Protein AF-A0A0G2EQX1-F1 (afdb_monomer_lite)

Foldseek 3Di:
DDDPVPPPPPDPDDDPVVVVVDDDDPVVVVVVVCCVVVVVVVVVVVVVVVVVVVVVLVVVLVVLVVVQVVCVVVVHDDPPCVSQVPPDPVSVVVVVVD

InterPro domains:
  IPR035213 Protein of unknown function DUF5321 [PF17254] (1-98)

Structure (mmCIF, N/CA/C/O backbone):
data_AF-A0A0G2EQX1-F1
#
_entry.id   AF-A0A0G2EQX1-F1
#
loop_
_atom_site.group_PDB
_atom_site.id
_atom_site.type_symbol
_atom_site.label_atom_id
_atom_site.label_alt_id
_atom_site.label_comp_id
_atom_site.label_asym_id
_atom_site.label_entity_id
_atom_site.label_seq_id
_atom_site.pdbx_PDB_ins_code
_atom_site.Cartn_x
_atom_site.Cartn_y
_atom_site.Cartn_z
_atom_site.occupancy
_atom_site.B_iso_or_equiv
_atom_site.auth_seq_id
_atom_site.auth_comp_id
_atom_site.auth_asym_id
_atom_site.auth_atom_id
_atom_site.pdbx_PDB_model_num
ATOM 1 N N . MET A 1 1 ? 36.769 -33.000 -40.509 1.00 75.31 1 MET A N 1
ATOM 2 C CA . MET A 1 1 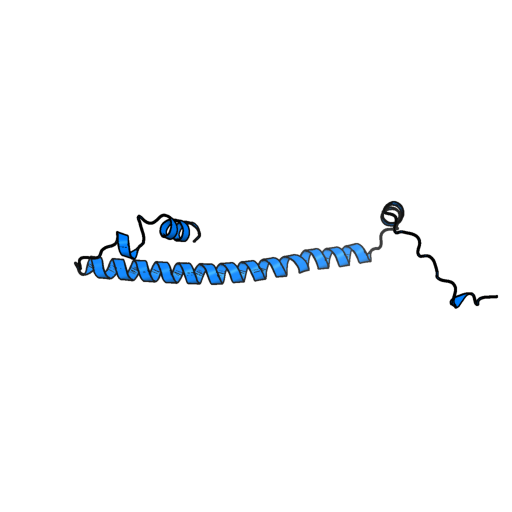? 36.534 -31.541 -40.380 1.00 75.31 1 MET A CA 1
ATOM 3 C C . MET A 1 1 ? 35.107 -31.316 -39.890 1.00 75.31 1 MET A C 1
ATOM 5 O O . MET A 1 1 ? 34.200 -31.870 -40.490 1.00 75.31 1 MET A O 1
ATOM 9 N N . LEU A 1 2 ? 34.894 -30.562 -38.806 1.00 78.69 2 LEU A N 1
ATOM 10 C CA . LEU A 1 2 ? 33.551 -30.300 -38.261 1.00 78.69 2 LEU A CA 1
ATOM 11 C C . LEU A 1 2 ? 32.834 -29.169 -39.036 1.00 78.69 2 LEU A C 1
ATOM 13 O O . LEU A 1 2 ? 33.438 -28.096 -39.211 1.00 78.69 2 LEU A O 1
ATOM 17 N N . PRO A 1 3 ? 31.570 -29.369 -39.471 1.00 81.44 3 PRO A N 1
ATOM 18 C CA . PRO A 1 3 ? 30.781 -28.360 -40.175 1.00 81.44 3 PRO A CA 1
ATOM 19 C C . PRO A 1 3 ? 30.636 -27.061 -39.376 1.00 81.44 3 PRO A C 1
ATOM 21 O O . PRO A 1 3 ? 30.464 -27.069 -38.157 1.00 81.44 3 PRO A O 1
ATOM 24 N N . LYS A 1 4 ? 30.682 -25.919 -40.072 1.00 74.00 4 LYS A N 1
ATOM 25 C CA . LYS A 1 4 ? 30.686 -24.573 -39.467 1.00 74.00 4 LYS A CA 1
ATOM 26 C C . LYS A 1 4 ? 29.479 -24.306 -38.552 1.00 74.00 4 LYS A C 1
ATOM 28 O O . LYS A 1 4 ? 29.618 -23.551 -37.598 1.00 74.00 4 LYS A O 1
ATOM 33 N N . HIS A 1 5 ? 28.335 -24.938 -38.818 1.00 77.44 5 HIS A N 1
ATOM 34 C CA . HIS A 1 5 ? 27.096 -24.780 -38.049 1.00 77.44 5 HIS A CA 1
ATOM 35 C C . HIS A 1 5 ? 27.067 -25.570 -36.731 1.00 77.44 5 HIS A C 1
ATOM 37 O O . HIS A 1 5 ? 26.296 -25.220 -35.846 1.00 77.44 5 HIS A O 1
ATOM 43 N N . PHE A 1 6 ? 27.931 -26.578 -36.566 1.00 78.56 6 PHE A N 1
ATOM 44 C CA . PHE A 1 6 ? 28.058 -27.341 -35.317 1.00 78.56 6 PHE A CA 1
ATOM 45 C C . PHE A 1 6 ? 29.175 -26.828 -34.404 1.00 78.56 6 PHE A C 1
ATOM 47 O O . PHE A 1 6 ? 29.417 -27.382 -33.333 1.00 78.56 6 PHE A O 1
ATOM 54 N N . ARG A 1 7 ? 29.879 -25.760 -34.795 1.00 82.00 7 ARG A N 1
ATOM 55 C CA . ARG A 1 7 ? 30.855 -25.124 -33.910 1.00 82.00 7 ARG A CA 1
ATOM 56 C C . ARG A 1 7 ? 30.092 -24.341 -32.852 1.00 82.00 7 ARG A C 1
ATOM 58 O O . ARG A 1 7 ? 29.374 -23.401 -33.186 1.00 82.00 7 ARG A O 1
ATOM 65 N N . SER A 1 8 ? 30.271 -24.717 -31.588 1.00 70.12 8 SER A N 1
ATOM 66 C CA . SER A 1 8 ? 29.779 -23.936 -30.456 1.00 70.12 8 SER A CA 1
ATOM 67 C C . SER A 1 8 ? 30.275 -22.498 -30.599 1.00 70.12 8 SER A C 1
ATOM 69 O O . SER A 1 8 ? 31.472 -22.212 -30.525 1.00 70.12 8 SER A O 1
ATOM 71 N N . ARG A 1 9 ? 29.349 -21.583 -30.890 1.00 71.44 9 ARG A N 1
ATOM 72 C CA . ARG A 1 9 ? 29.631 -20.155 -30.942 1.00 71.44 9 ARG A CA 1
ATOM 73 C C . ARG A 1 9 ? 29.806 -19.712 -29.500 1.00 71.44 9 ARG A C 1
ATOM 75 O O . ARG A 1 9 ? 28.818 -19.477 -28.812 1.00 71.44 9 ARG A O 1
ATOM 82 N N . HIS A 1 10 ? 31.055 -19.624 -29.050 1.00 73.06 10 HIS A N 1
ATOM 83 C CA . HIS A 1 10 ? 31.385 -19.054 -27.751 1.00 73.06 10 HIS A CA 1
ATOM 84 C C . HIS A 1 10 ? 30.795 -17.637 -27.707 1.00 73.06 10 HIS A C 1
ATOM 86 O O . HIS A 1 10 ? 31.244 -16.737 -28.425 1.00 73.06 10 HIS A O 1
ATOM 92 N N . LYS A 1 11 ? 29.692 -17.463 -26.972 1.00 71.25 11 LYS A N 1
ATOM 93 C CA . LYS A 1 11 ? 29.073 -16.151 -26.799 1.00 71.25 11 LYS A CA 1
ATOM 94 C C . LYS A 1 11 ? 30.042 -15.352 -25.941 1.00 71.25 11 LYS A C 1
ATOM 96 O O . LYS A 1 11 ? 30.368 -15.774 -24.837 1.00 71.25 11 LYS A O 1
ATOM 101 N N . A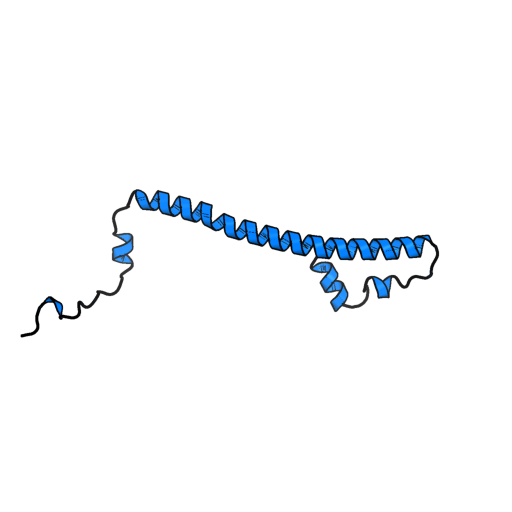RG A 1 12 ? 30.558 -14.247 -26.483 1.00 74.88 12 ARG A N 1
ATOM 102 C CA . ARG A 1 12 ? 31.414 -13.340 -25.714 1.00 74.88 12 ARG A CA 1
ATOM 103 C C . ARG A 1 12 ? 30.660 -12.912 -24.446 1.00 74.88 12 ARG A C 1
ATOM 105 O O . ARG A 1 12 ? 29.441 -12.727 -24.531 1.00 74.88 12 ARG A O 1
ATOM 112 N N . PRO A 1 13 ? 31.343 -12.790 -23.297 1.00 78.25 13 PRO A N 1
ATOM 113 C CA . PRO A 1 13 ? 30.705 -12.327 -22.075 1.00 78.25 13 PRO A CA 1
ATOM 114 C C . PRO A 1 13 ? 30.143 -10.921 -22.296 1.00 78.25 13 PRO A C 1
ATOM 116 O O . PRO A 1 13 ? 30.764 -10.095 -22.963 1.00 78.25 13 PRO A O 1
ATOM 119 N N . PHE A 1 14 ? 28.951 -10.671 -21.758 1.00 79.50 14 PHE A N 1
ATOM 120 C CA . PHE A 1 14 ? 28.328 -9.352 -21.788 1.00 79.50 14 PHE A CA 1
ATOM 121 C C . PHE A 1 14 ? 29.247 -8.333 -21.107 1.00 79.50 14 PHE A C 1
ATOM 123 O O . PHE A 1 14 ? 29.677 -8.550 -19.973 1.00 79.50 14 PHE A O 1
ATOM 130 N N . THR A 1 15 ? 29.540 -7.220 -21.783 1.00 85.62 15 THR A N 1
ATOM 131 C CA . THR A 1 15 ? 30.323 -6.126 -21.203 1.00 85.62 15 THR A CA 1
ATOM 132 C C . THR A 1 15 ? 29.478 -4.862 -21.086 1.00 85.62 15 THR A C 1
ATOM 134 O O . THR A 1 15 ? 28.847 -4.414 -22.041 1.00 85.62 15 THR A O 1
ATOM 137 N N . TRP A 1 16 ? 29.495 -4.237 -19.907 1.00 80.12 16 TRP A N 1
ATOM 138 C CA . TRP A 1 16 ? 28.761 -2.992 -19.660 1.00 80.12 16 TRP A CA 1
ATOM 139 C C . TRP A 1 16 ? 29.216 -1.846 -20.577 1.00 80.12 16 TRP A C 1
ATOM 141 O O . TRP A 1 16 ? 28.394 -1.033 -20.987 1.00 80.12 16 TRP A O 1
ATOM 151 N N . LYS A 1 17 ? 30.496 -1.819 -20.980 1.00 82.31 17 LYS A N 1
ATOM 152 C CA . LYS A 1 17 ? 31.021 -0.836 -21.945 1.00 82.31 17 LYS A CA 1
ATOM 153 C C . LYS A 1 17 ? 30.301 -0.889 -23.298 1.00 82.31 17 LYS A C 1
ATOM 155 O O . LYS A 1 17 ? 30.007 0.160 -23.857 1.00 82.31 17 LYS A O 1
ATOM 160 N N . GLU A 1 18 ? 29.980 -2.079 -23.804 1.00 80.38 18 GLU A N 1
ATOM 161 C CA . GLU A 1 18 ? 29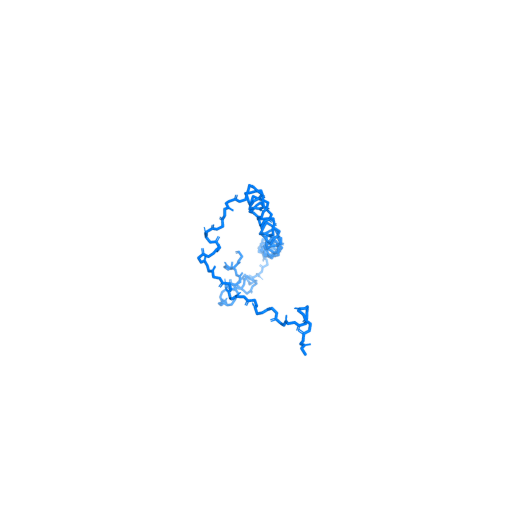.250 -2.241 -25.072 1.00 80.38 18 GLU A CA 1
ATOM 162 C C . GLU A 1 18 ? 27.776 -1.826 -24.952 1.00 80.38 18 GLU A C 1
ATOM 164 O O . GLU A 1 18 ? 27.192 -1.344 -25.921 1.00 80.38 18 GLU A O 1
ATOM 169 N N . TRP A 1 19 ? 27.173 -1.973 -23.767 1.00 78.88 19 TRP A N 1
ATOM 170 C CA . TRP A 1 19 ? 25.795 -1.541 -23.516 1.00 78.88 19 TRP A CA 1
ATOM 171 C C . TRP A 1 19 ? 25.663 -0.013 -23.529 1.00 78.88 19 TRP A C 1
ATOM 173 O O . TRP A 1 19 ? 24.784 0.512 -24.208 1.00 78.88 19 TRP A O 1
ATOM 183 N N . TRP A 1 20 ? 26.580 0.694 -22.858 1.00 77.44 20 TRP A N 1
ATOM 184 C CA . TRP A 1 20 ? 26.624 2.163 -22.851 1.00 77.44 20 TRP A CA 1
ATOM 185 C C . TRP A 1 20 ? 27.055 2.764 -24.197 1.00 77.44 20 TRP A C 1
ATOM 187 O O . TRP A 1 20 ? 26.658 3.877 -24.522 1.00 77.44 20 TRP A O 1
ATOM 197 N N . ALA A 1 21 ? 27.836 2.031 -24.998 1.00 81.00 21 ALA A N 1
ATOM 198 C CA . ALA A 1 21 ? 28.234 2.448 -26.345 1.00 81.00 21 ALA A CA 1
ATOM 199 C C . ALA A 1 21 ? 27.127 2.257 -27.400 1.00 81.00 21 ALA A C 1
ATOM 201 O O . ALA A 1 21 ? 27.311 2.622 -28.565 1.00 81.00 21 ALA A O 1
ATOM 202 N N . LYS A 1 22 ? 25.990 1.651 -27.033 1.00 82.25 22 LYS A N 1
ATOM 203 C CA . LYS A 1 22 ? 24.911 1.365 -27.976 1.00 82.25 22 LYS A CA 1
ATOM 204 C C . LYS A 1 22 ? 24.179 2.660 -28.359 1.00 82.25 22 LYS A C 1
ATOM 206 O O . LYS A 1 22 ? 23.784 3.412 -27.469 1.00 82.25 22 LYS A O 1
ATOM 211 N N . PRO A 1 23 ? 23.949 2.922 -29.660 1.00 80.94 23 PRO A N 1
ATOM 212 C CA . PRO A 1 23 ? 23.219 4.107 -30.086 1.00 80.94 23 PRO A CA 1
ATOM 213 C C . PRO A 1 23 ? 21.785 4.076 -29.558 1.00 80.94 23 PRO A C 1
ATOM 215 O O . PRO A 1 23 ? 21.148 3.019 -29.481 1.00 80.94 23 PRO A O 1
ATOM 218 N N . TRP A 1 24 ? 21.290 5.257 -29.200 1.00 84.56 24 TRP A N 1
ATOM 219 C CA . TRP A 1 24 ? 19.950 5.435 -28.663 1.00 84.56 24 TRP A CA 1
ATOM 220 C C . TRP A 1 24 ? 18.886 4.942 -29.652 1.00 84.56 24 TRP A C 1
ATOM 222 O O . TRP A 1 24 ? 18.876 5.340 -30.816 1.00 84.56 24 TRP A O 1
ATOM 232 N N . ASN A 1 25 ? 17.976 4.083 -29.186 1.00 86.81 25 ASN A N 1
ATOM 233 C CA . ASN A 1 25 ? 16.829 3.630 -29.970 1.00 86.81 25 ASN A CA 1
ATOM 234 C C . ASN A 1 25 ? 15.605 4.482 -29.598 1.00 86.81 25 ASN A C 1
ATOM 236 O O . ASN A 1 25 ? 15.203 4.430 -28.444 1.00 86.81 25 ASN A O 1
ATOM 240 N N . PRO A 1 26 ? 14.944 5.195 -30.524 1.00 87.88 26 PRO A N 1
ATOM 241 C CA . PRO A 1 26 ? 13.759 5.996 -30.199 1.00 87.88 26 PRO A CA 1
ATOM 242 C C . PRO A 1 26 ? 12.615 5.186 -29.561 1.00 87.88 26 PRO A C 1
ATOM 244 O O . PRO A 1 26 ? 11.834 5.734 -28.786 1.00 87.88 26 PRO A O 1
ATOM 247 N N . ALA A 1 27 ? 12.535 3.875 -29.813 1.00 89.31 27 ALA A N 1
ATOM 248 C CA . ALA A 1 27 ? 11.561 2.997 -29.166 1.00 89.31 27 ALA A CA 1
ATOM 249 C C . ALA A 1 27 ? 11.819 2.798 -27.658 1.00 89.31 27 ALA A C 1
ATOM 251 O O . ALA A 1 27 ? 10.883 2.484 -26.924 1.00 89.31 27 ALA A O 1
ATOM 252 N N . SER A 1 28 ? 13.052 2.988 -27.168 1.00 88.12 28 SER A N 1
ATOM 253 C CA . SER A 1 28 ? 13.375 2.793 -25.746 1.00 88.12 28 SER A CA 1
ATOM 254 C C . SER A 1 28 ? 12.634 3.781 -24.845 1.00 88.12 28 SER A C 1
ATOM 256 O O . SER A 1 28 ? 12.199 3.390 -23.766 1.00 88.12 28 SER A O 1
ATOM 258 N N . ALA A 1 29 ? 12.430 5.021 -25.301 1.00 88.00 29 ALA A N 1
ATOM 259 C CA . ALA A 1 29 ? 11.676 6.035 -24.567 1.00 88.00 29 ALA A CA 1
ATOM 260 C C . ALA A 1 29 ? 10.213 5.613 -24.368 1.00 88.00 29 ALA A C 1
ATOM 262 O O . ALA A 1 29 ? 9.687 5.700 -23.262 1.00 88.00 29 ALA A O 1
ATOM 263 N N . TRP A 1 30 ? 9.580 5.084 -25.419 1.00 91.25 30 TRP A N 1
ATOM 264 C CA . TRP A 1 30 ? 8.199 4.600 -25.367 1.00 91.25 30 TRP A CA 1
ATOM 265 C C . TRP A 1 30 ? 8.045 3.369 -24.471 1.00 91.25 30 TRP A C 1
ATOM 267 O O . TRP A 1 30 ? 7.098 3.290 -23.689 1.00 91.25 30 TRP A O 1
ATOM 277 N N . ILE A 1 31 ? 9.004 2.439 -24.530 1.00 90.88 31 ILE A N 1
ATOM 278 C CA . ILE A 1 31 ? 9.036 1.268 -23.642 1.00 90.88 31 ILE A CA 1
ATOM 279 C C . ILE A 1 31 ? 9.197 1.712 -22.183 1.00 90.88 31 ILE A C 1
ATOM 281 O O . ILE A 1 31 ? 8.452 1.254 -21.319 1.00 90.88 31 ILE A O 1
ATOM 285 N N . ALA A 1 32 ? 10.128 2.627 -21.903 1.00 90.00 32 ALA A N 1
ATOM 286 C CA . ALA A 1 32 ? 10.348 3.151 -20.558 1.00 90.00 32 ALA A CA 1
ATOM 287 C C . ALA A 1 32 ? 9.106 3.875 -20.016 1.00 90.00 32 ALA A C 1
ATOM 289 O O . ALA A 1 32 ? 8.721 3.640 -18.872 1.00 90.00 32 ALA A O 1
ATOM 290 N N . LEU A 1 33 ? 8.438 4.686 -20.842 1.00 90.19 33 LEU A N 1
ATOM 291 C CA . LEU A 1 33 ? 7.199 5.371 -20.470 1.00 90.19 33 LEU A CA 1
ATOM 292 C C . LEU A 1 33 ? 6.104 4.368 -20.071 1.00 90.19 33 LEU A C 1
ATOM 294 O O . LEU A 1 33 ? 5.504 4.499 -19.005 1.00 90.19 33 LEU A O 1
ATOM 298 N N . GLY A 1 34 ? 5.886 3.333 -20.889 1.00 90.69 34 GLY A N 1
ATOM 299 C CA . GLY A 1 34 ? 4.911 2.282 -20.597 1.00 90.69 34 GLY A CA 1
ATOM 300 C C . GLY A 1 34 ? 5.235 1.501 -19.321 1.00 90.69 34 GLY A C 1
ATOM 301 O O . GLY A 1 34 ? 4.332 1.202 -18.54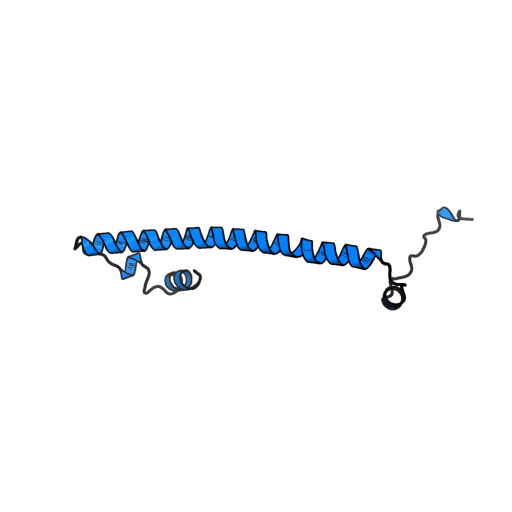4 1.00 90.69 34 GLY A O 1
ATOM 302 N N . LEU A 1 35 ? 6.517 1.225 -19.062 1.00 90.94 35 LEU A N 1
ATOM 303 C CA . LEU A 1 35 ? 6.960 0.547 -17.839 1.00 90.94 35 LEU A CA 1
ATOM 304 C C . LEU A 1 35 ? 6.747 1.401 -16.585 1.00 90.94 35 LEU A C 1
ATOM 306 O O . LEU A 1 35 ? 6.273 0.879 -15.578 1.00 90.94 35 LEU A O 1
ATOM 310 N N . VAL A 1 36 ? 7.063 2.698 -16.637 1.00 88.81 36 VAL A N 1
ATOM 311 C CA . VAL A 1 36 ? 6.869 3.615 -15.500 1.00 88.81 36 VAL A CA 1
ATOM 312 C C . VAL A 1 36 ? 5.385 3.772 -15.180 1.00 88.81 36 VAL A C 1
ATOM 314 O O . VAL A 1 36 ? 4.990 3.690 -14.019 1.00 88.81 36 VAL A O 1
ATOM 317 N N . VAL A 1 37 ? 4.544 3.963 -16.196 1.00 87.62 37 VAL A N 1
ATOM 318 C CA . VAL A 1 37 ? 3.094 4.092 -15.988 1.00 87.62 37 VAL A CA 1
ATOM 319 C C . VAL A 1 37 ? 2.496 2.763 -15.515 1.00 87.62 37 VAL A C 1
ATOM 321 O O . VAL A 1 37 ? 1.713 2.740 -14.567 1.00 87.62 37 VAL A O 1
ATOM 324 N N . GLY A 1 38 ? 2.901 1.648 -16.126 1.00 82.06 38 GLY A N 1
ATOM 325 C CA . GLY A 1 38 ? 2.395 0.317 -15.798 1.00 82.06 38 GLY A CA 1
ATOM 326 C C . GLY A 1 38 ? 2.800 -0.188 -14.410 1.00 82.06 38 GLY A C 1
ATOM 327 O O . GLY A 1 38 ? 2.005 -0.865 -13.761 1.00 82.06 38 GLY A O 1
ATOM 328 N N . SER A 1 39 ? 3.991 0.156 -13.907 1.00 85.56 39 SER A N 1
ATOM 329 C CA . SER A 1 39 ? 4.462 -0.337 -12.601 1.00 85.56 39 SER A CA 1
ATOM 330 C C . SER A 1 39 ? 3.643 0.207 -11.424 1.00 85.56 39 SER A C 1
ATOM 332 O O . SER A 1 39 ? 3.391 -0.514 -10.457 1.00 85.56 39 SER A O 1
ATOM 334 N N . ASN A 1 40 ? 3.151 1.446 -11.528 1.00 83.06 40 ASN A N 1
ATOM 335 C CA . ASN A 1 40 ? 2.345 2.093 -10.490 1.00 83.06 40 ASN A CA 1
ATOM 336 C C . ASN A 1 40 ? 0.963 1.438 -10.298 1.00 83.06 40 ASN A C 1
ATOM 338 O O . ASN A 1 40 ? 0.374 1.532 -9.215 1.00 83.06 40 ASN A O 1
ATOM 342 N N . ALA A 1 41 ? 0.443 0.738 -11.313 1.00 79.38 41 ALA A N 1
ATOM 343 C CA . ALA A 1 41 ? -0.855 0.066 -11.230 1.00 79.38 41 ALA A CA 1
ATOM 344 C C . ALA A 1 41 ? -0.850 -1.075 -10.197 1.00 79.38 41 ALA A C 1
ATOM 346 O O . ALA A 1 41 ? -1.827 -1.254 -9.469 1.00 79.38 41 ALA A O 1
ATOM 347 N N . ILE A 1 42 ? 0.270 -1.798 -10.078 1.00 80.56 42 ILE A N 1
ATOM 348 C CA . ILE A 1 42 ? 0.429 -2.886 -9.102 1.00 80.56 42 ILE A CA 1
ATOM 349 C C . ILE A 1 42 ? 0.436 -2.318 -7.683 1.00 80.56 42 ILE A C 1
ATOM 351 O O . ILE A 1 42 ? -0.291 -2.807 -6.822 1.00 80.56 42 ILE A O 1
ATOM 355 N N . ASN A 1 43 ? 1.196 -1.243 -7.461 1.00 79.31 43 ASN A N 1
ATOM 356 C CA . ASN A 1 43 ? 1.258 -0.585 -6.158 1.00 79.31 43 ASN A CA 1
ATOM 357 C C . ASN A 1 43 ? -0.129 -0.089 -5.715 1.00 79.31 43 ASN A C 1
ATOM 359 O O . ASN A 1 43 ? -0.552 -0.312 -4.587 1.00 79.31 43 ASN A O 1
ATOM 363 N N . THR A 1 44 ? -0.892 0.497 -6.639 1.00 84.12 44 THR A N 1
ATOM 364 C CA . THR A 1 44 ? -2.260 0.962 -6.361 1.00 84.12 44 THR A CA 1
ATOM 365 C C . THR A 1 44 ? -3.207 -0.180 -5.976 1.00 84.12 44 THR A C 1
ATOM 367 O O . THR A 1 44 ? -4.073 0.003 -5.121 1.00 84.12 44 THR A O 1
ATOM 370 N N . LEU A 1 45 ? -3.072 -1.357 -6.593 1.00 85.81 45 LEU A N 1
ATOM 371 C CA . LEU A 1 45 ? -3.896 -2.522 -6.263 1.00 85.81 45 LEU A CA 1
ATOM 372 C C . LEU A 1 45 ? -3.589 -3.057 -4.858 1.00 85.81 45 LEU A C 1
ATOM 374 O O . LEU A 1 45 ? -4.522 -3.345 -4.109 1.00 85.81 45 LEU A O 1
ATOM 378 N N . VAL A 1 46 ? -2.306 -3.157 -4.502 1.00 86.38 46 VAL A N 1
ATOM 379 C CA . VAL A 1 46 ? -1.873 -3.574 -3.158 1.00 86.38 46 VAL A CA 1
ATOM 380 C C . VAL A 1 46 ? -2.382 -2.586 -2.113 1.00 86.38 46 VAL A C 1
ATOM 382 O O . VAL A 1 46 ? -3.087 -2.989 -1.197 1.00 86.38 46 VAL A O 1
ATOM 385 N N . LEU A 1 47 ? -2.180 -1.284 -2.333 1.00 86.94 47 LEU A N 1
ATOM 386 C CA . LEU A 1 47 ? -2.685 -0.242 -1.433 1.00 86.94 47 LEU A CA 1
ATOM 387 C C . LEU A 1 47 ? -4.205 -0.326 -1.234 1.00 86.94 47 LEU A C 1
ATOM 389 O O . LEU A 1 47 ? -4.696 -0.191 -0.119 1.00 86.94 47 LEU A O 1
ATOM 393 N N . ARG A 1 48 ? -4.977 -0.579 -2.299 1.00 85.88 48 ARG A N 1
ATOM 394 C CA . ARG A 1 48 ? -6.434 -0.768 -2.185 1.00 85.88 48 ARG A CA 1
ATOM 395 C C . ARG A 1 48 ? -6.798 -1.996 -1.357 1.00 85.88 48 ARG A C 1
ATOM 397 O O . ARG A 1 48 ? -7.786 -1.948 -0.627 1.00 85.88 48 ARG A O 1
ATOM 404 N N . ARG A 1 49 ? -6.042 -3.087 -1.489 1.00 86.50 49 ARG A N 1
ATOM 405 C CA . ARG A 1 49 ? -6.256 -4.303 -0.702 1.00 86.50 49 ARG A CA 1
ATOM 406 C C . ARG A 1 49 ? -5.961 -4.048 0.772 1.00 86.50 49 ARG A C 1
ATOM 408 O O . ARG A 1 49 ? -6.818 -4.345 1.599 1.00 86.50 49 ARG A O 1
ATOM 415 N N . ASP A 1 50 ? -4.825 -3.427 1.061 1.00 85.00 50 ASP A N 1
ATOM 416 C CA . ASP A 1 50 ? -4.401 -3.104 2.421 1.00 85.00 50 ASP A CA 1
ATOM 417 C C . ASP A 1 50 ? -5.404 -2.162 3.096 1.00 85.00 50 ASP A C 1
ATOM 419 O O . ASP A 1 50 ? -5.833 -2.420 4.217 1.00 85.00 50 ASP A O 1
ATOM 423 N N . LEU A 1 51 ? -5.891 -1.137 2.385 1.00 85.75 51 LEU A N 1
ATOM 424 C CA . LEU A 1 51 ? -6.956 -0.257 2.881 1.00 85.75 51 LEU A CA 1
ATOM 425 C C . LEU A 1 51 ? -8.276 -1.005 3.132 1.00 85.75 51 LEU A C 1
ATOM 427 O O . LEU A 1 51 ? -8.979 -0.713 4.099 1.00 85.75 51 LEU A O 1
ATOM 431 N N . ALA A 1 52 ? -8.637 -1.977 2.292 1.00 88.38 52 ALA A N 1
ATOM 432 C CA . ALA A 1 52 ? -9.843 -2.785 2.486 1.00 88.38 52 ALA A CA 1
ATOM 433 C C . ALA A 1 52 ? -9.724 -3.763 3.671 1.00 88.38 52 ALA A C 1
ATOM 435 O O . ALA A 1 52 ? -10.724 -4.109 4.303 1.00 88.38 52 ALA A O 1
ATOM 436 N N . ASP A 1 53 ? -8.526 -4.267 3.955 1.00 85.44 53 ASP A N 1
ATOM 437 C CA . ASP A 1 53 ? -8.262 -5.099 5.133 1.00 85.44 53 ASP A CA 1
ATOM 438 C C . ASP A 1 53 ? -8.206 -4.232 6.408 1.00 85.44 53 ASP A C 1
ATOM 440 O O . ASP A 1 53 ? -8.794 -4.595 7.429 1.00 85.44 53 ASP A O 1
ATOM 444 N N . PHE A 1 54 ? -7.605 -3.043 6.325 1.00 84.19 54 PHE A N 1
ATOM 445 C CA . PHE A 1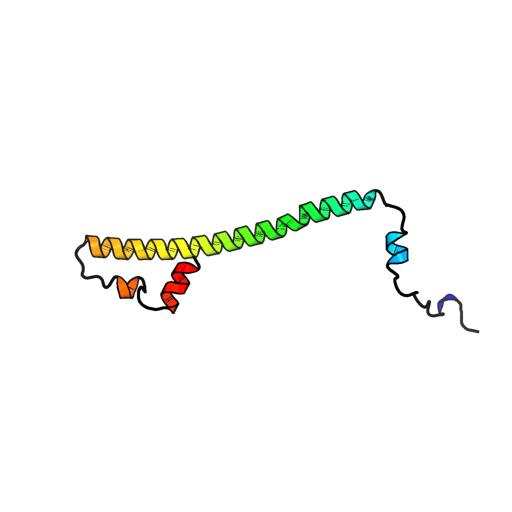 54 ? -7.575 -2.039 7.389 1.00 84.19 54 PHE A CA 1
ATOM 446 C C . PHE A 1 54 ? -8.974 -1.579 7.814 1.00 84.19 54 PHE A C 1
ATOM 448 O O . PHE A 1 54 ? -9.319 -1.642 8.991 1.00 84.19 54 PHE A O 1
ATOM 455 N N . THR A 1 55 ? -9.799 -1.160 6.851 1.00 86.12 55 THR A N 1
ATOM 456 C CA . THR A 1 55 ? -11.171 -0.683 7.107 1.00 86.12 55 THR A CA 1
ATOM 457 C C . THR A 1 55 ? -12.014 -1.744 7.803 1.00 86.12 55 THR A C 1
ATOM 459 O O . THR A 1 55 ? -12.675 -1.437 8.787 1.00 86.12 55 THR A O 1
ATOM 462 N N . ARG A 1 56 ? -11.901 -3.015 7.399 1.00 86.75 56 ARG A N 1
ATOM 463 C CA . ARG A 1 56 ? -12.577 -4.127 8.088 1.00 86.75 56 ARG A CA 1
ATOM 464 C C . ARG A 1 56 ? -12.142 -4.292 9.544 1.00 86.75 56 ARG A C 1
ATOM 466 O O . ARG A 1 56 ? -12.991 -4.526 10.402 1.00 86.75 56 ARG A O 1
ATOM 473 N N . LYS A 1 57 ? -10.843 -4.172 9.840 1.00 84.81 57 LYS A N 1
ATOM 474 C CA . LYS A 1 57 ? -10.340 -4.219 11.225 1.00 84.81 57 LYS A CA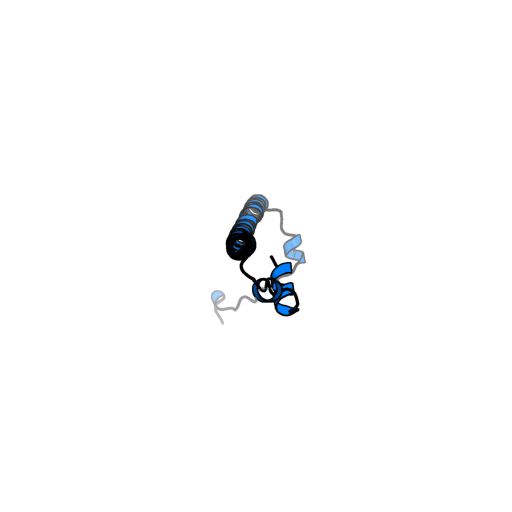 1
ATOM 475 C C . LYS A 1 57 ? -10.840 -3.025 12.042 1.00 84.81 57 LYS A C 1
ATOM 477 O O . LYS A 1 57 ? -11.252 -3.201 13.187 1.00 84.81 57 LYS A O 1
ATOM 482 N N . ALA A 1 58 ? -10.835 -1.832 11.451 1.00 86.12 58 ALA A N 1
ATOM 483 C CA . ALA A 1 58 ? -11.339 -0.621 12.087 1.00 86.12 58 ALA A CA 1
ATOM 484 C C . ALA A 1 58 ? -12.844 -0.721 12.384 1.00 86.12 58 ALA A C 1
ATOM 486 O O . ALA A 1 58 ? -13.259 -0.431 13.502 1.00 86.12 58 ALA A O 1
ATOM 487 N N . ASP A 1 59 ? -13.650 -1.213 11.441 1.00 88.06 59 ASP A N 1
ATOM 488 C CA . ASP A 1 59 ? -15.094 -1.397 11.623 1.00 88.06 59 ASP A CA 1
ATOM 489 C C . ASP A 1 59 ? -15.410 -2.373 12.763 1.00 88.06 59 ASP A C 1
ATOM 491 O O . ASP A 1 59 ? -16.288 -2.101 13.583 1.00 88.06 59 ASP A O 1
ATOM 495 N N . ALA A 1 60 ? -14.661 -3.476 12.874 1.00 87.56 60 ALA A N 1
ATOM 496 C CA . ALA A 1 60 ? -14.806 -4.421 13.982 1.00 87.56 60 ALA A CA 1
ATOM 497 C C . ALA A 1 60 ? -14.495 -3.767 15.340 1.00 87.56 60 ALA A C 1
ATOM 499 O O . ALA A 1 60 ? -15.248 -3.935 16.301 1.00 87.56 60 ALA A O 1
ATOM 500 N N . LYS A 1 61 ? -13.427 -2.963 15.410 1.00 83.94 61 LYS A N 1
ATOM 501 C CA . LYS A 1 61 ? -13.064 -2.204 16.617 1.00 83.94 61 LYS A CA 1
ATOM 502 C C . LYS A 1 61 ? -14.110 -1.147 16.974 1.00 83.94 61 LYS A C 1
ATOM 504 O O . LYS A 1 61 ? -14.465 -1.005 18.140 1.00 83.94 61 LYS A O 1
ATOM 509 N N . ILE A 1 62 ? -14.647 -0.439 15.980 1.00 88.06 62 ILE A N 1
ATOM 510 C CA . ILE A 1 62 ? -15.722 0.543 16.170 1.00 88.06 62 ILE A CA 1
ATOM 511 C C . ILE A 1 62 ? -16.993 -0.143 16.682 1.00 88.06 62 ILE A C 1
ATOM 513 O O . ILE A 1 62 ? -17.648 0.391 17.576 1.00 88.06 62 ILE A O 1
ATOM 517 N N . ALA A 1 63 ? -17.347 -1.313 16.147 1.00 89.19 63 ALA A N 1
ATOM 518 C CA . ALA A 1 63 ? -18.500 -2.079 16.615 1.00 89.19 63 ALA A CA 1
ATOM 519 C C . ALA A 1 63 ? -18.341 -2.500 18.084 1.00 89.19 63 ALA A C 1
ATOM 521 O O . ALA A 1 63 ? -19.265 -2.318 18.874 1.00 89.19 63 ALA A O 1
ATOM 522 N N . LEU A 1 64 ? -17.150 -2.968 18.466 1.00 86.81 64 LEU A N 1
ATOM 523 C CA . LEU A 1 64 ? -16.836 -3.336 19.846 1.00 86.81 64 LEU A CA 1
ATOM 524 C C . LEU A 1 64 ? -16.922 -2.129 20.797 1.00 86.81 64 LEU A C 1
ATOM 526 O O . LEU A 1 64 ? -17.547 -2.216 21.852 1.00 86.81 64 LEU A O 1
ATOM 530 N N . LEU A 1 65 ? -16.383 -0.971 20.400 1.00 87.44 65 LEU A N 1
ATOM 531 C CA . LEU A 1 65 ? -16.510 0.272 21.172 1.00 87.44 65 LEU A CA 1
ATOM 532 C C . LEU A 1 65 ? -17.972 0.714 21.328 1.00 87.44 65 LEU A C 1
ATOM 534 O O . LEU A 1 65 ? -18.360 1.175 22.401 1.00 87.44 65 LEU A O 1
ATOM 538 N N . ARG A 1 66 ? -18.793 0.565 20.280 1.00 88.75 66 ARG A N 1
ATOM 539 C CA . ARG A 1 66 ? -20.234 0.863 20.342 1.00 88.75 66 ARG A CA 1
ATOM 540 C C . ARG A 1 66 ? -20.959 -0.048 21.325 1.00 88.75 66 ARG A C 1
ATOM 542 O O . ARG A 1 66 ? -21.753 0.451 22.113 1.00 88.75 66 ARG A O 1
ATOM 549 N N . GLU A 1 67 ? -20.661 -1.344 21.317 1.00 86.50 67 GLU A N 1
ATOM 550 C CA . GLU A 1 67 ? -21.266 -2.298 22.251 1.00 86.50 67 GLU A CA 1
ATOM 551 C C . GLU A 1 67 ? -20.925 -1.953 23.708 1.00 86.50 67 GLU A C 1
ATOM 553 O O . GLU A 1 67 ? -21.807 -1.940 24.570 1.00 86.50 67 GLU A O 1
ATOM 558 N N . VAL A 1 68 ? -19.658 -1.629 23.984 1.00 87.31 68 VAL A N 1
ATOM 559 C CA . VAL A 1 68 ? -19.222 -1.192 25.319 1.00 87.31 68 VAL A CA 1
ATOM 560 C C . VAL A 1 68 ? -19.944 0.091 25.729 1.00 87.31 68 VAL A C 1
ATOM 562 O O . VAL A 1 68 ? -20.471 0.167 26.839 1.00 87.31 68 VAL A O 1
ATOM 565 N N . LEU A 1 69 ? -20.025 1.075 24.829 1.00 86.50 69 LEU A N 1
ATOM 566 C CA . LEU A 1 69 ? -20.706 2.342 25.090 1.00 86.50 69 LEU A CA 1
ATOM 567 C C . LEU A 1 69 ? -22.190 2.141 25.431 1.00 86.50 69 LEU A C 1
ATOM 569 O O . LEU A 1 69 ? -22.681 2.740 26.387 1.00 86.50 69 LEU A O 1
ATOM 573 N N . GLU A 1 70 ? -22.897 1.289 24.687 1.00 89.06 70 GLU A N 1
ATOM 574 C CA . GLU A 1 70 ? -24.312 0.997 24.936 1.00 89.06 70 GLU A CA 1
ATOM 575 C C . GLU A 1 70 ? -24.536 0.326 26.295 1.00 89.06 70 GLU A C 1
ATOM 577 O O . GLU A 1 70 ? -25.453 0.710 27.021 1.00 89.06 70 GLU A O 1
ATOM 582 N N . LYS A 1 71 ? -23.694 -0.644 26.672 1.00 86.25 71 LYS A N 1
ATOM 583 C CA . LYS A 1 71 ? -23.792 -1.312 27.980 1.00 86.25 71 LYS A CA 1
ATOM 584 C C . LYS A 1 71 ? -23.537 -0.338 29.136 1.00 86.25 71 LYS A C 1
ATOM 586 O O . LYS A 1 71 ? -24.320 -0.303 30.084 1.00 86.25 71 LYS A O 1
ATOM 591 N N . VAL A 1 72 ? -22.519 0.521 29.015 1.00 85.88 72 VAL A N 1
ATOM 592 C CA . VAL A 1 72 ? -22.238 1.583 30.001 1.00 85.88 72 VAL A CA 1
ATOM 593 C C . VAL A 1 72 ? -23.409 2.564 30.099 1.00 85.88 72 VAL A C 1
ATOM 595 O O . VAL A 1 72 ? -23.823 2.927 31.198 1.00 85.88 72 VAL A O 1
ATOM 598 N N . GLN A 1 73 ? -24.002 2.962 28.969 1.00 85.12 73 GLN A N 1
ATOM 599 C CA . GLN A 1 73 ? -25.150 3.873 28.957 1.00 85.12 73 GLN A CA 1
ATOM 600 C C . GLN A 1 73 ? -26.397 3.272 29.629 1.00 85.12 73 GLN A C 1
ATOM 602 O O . GLN A 1 73 ? -27.180 4.009 30.230 1.00 85.12 73 GLN A O 1
ATOM 607 N N . ARG A 1 74 ? -26.583 1.948 29.561 1.00 88.38 74 ARG A N 1
ATOM 608 C CA . ARG A 1 74 ? -27.658 1.234 30.272 1.00 88.38 74 ARG A CA 1
ATOM 609 C C . ARG A 1 74 ? -27.407 1.087 31.778 1.00 88.38 74 ARG A C 1
ATOM 611 O O . ARG A 1 74 ? -28.288 0.596 32.480 1.00 88.38 74 ARG A O 1
ATOM 618 N N . GLY A 1 75 ? -26.251 1.529 32.277 1.00 85.06 75 GLY A N 1
ATOM 619 C CA . GLY A 1 75 ? -25.869 1.407 33.683 1.00 85.06 75 GLY A CA 1
ATOM 620 C C . GLY A 1 75 ? -25.472 -0.015 34.084 1.00 85.06 75 GLY A C 1
ATOM 621 O O . GLY A 1 75 ? -25.490 -0.329 35.271 1.00 85.06 75 GLY A O 1
ATOM 622 N N . GLU A 1 76 ? -25.146 -0.879 33.115 1.00 79.69 76 GLU A N 1
ATOM 623 C CA . GLU A 1 76 ? -24.556 -2.191 33.389 1.00 79.69 76 GLU A CA 1
ATOM 624 C C . GLU A 1 76 ? -23.107 -2.004 33.872 1.00 79.69 76 GLU A C 1
ATOM 626 O O . GLU A 1 76 ? -22.370 -1.172 33.338 1.00 79.69 76 GLU A O 1
ATOM 631 N N . GLU A 1 77 ? -22.679 -2.783 34.871 1.00 72.25 77 GLU A N 1
ATOM 632 C CA . GLU A 1 77 ? -21.261 -2.858 35.228 1.00 72.25 77 GLU A CA 1
ATOM 633 C C . GLU A 1 77 ? -20.511 -3.589 34.112 1.00 72.25 77 GLU A C 1
ATOM 635 O O . GLU A 1 77 ? -20.650 -4.798 33.920 1.00 72.25 77 GLU A O 1
ATOM 640 N N . VAL A 1 78 ? -19.733 -2.827 33.348 1.00 74.44 78 VAL A N 1
ATOM 641 C CA . VAL A 1 78 ? -18.907 -3.332 32.254 1.00 74.44 78 VAL A CA 1
ATOM 642 C C . VAL A 1 78 ? -17.450 -3.176 32.644 1.00 74.44 78 VAL A C 1
ATOM 644 O O . VAL A 1 78 ? -16.993 -2.067 32.917 1.00 74.44 78 VAL A O 1
ATOM 647 N N . ASP A 1 79 ? -16.707 -4.278 32.614 1.00 74.69 79 ASP A N 1
ATOM 648 C CA . ASP A 1 79 ? -15.252 -4.250 32.727 1.00 74.69 79 ASP A CA 1
ATOM 649 C C . ASP A 1 79 ? -14.646 -3.768 31.398 1.00 74.69 79 ASP A C 1
ATOM 651 O O . ASP A 1 79 ? -14.338 -4.542 30.486 1.00 74.69 79 ASP A O 1
ATOM 655 N N . VAL A 1 80 ? -14.565 -2.442 31.268 1.00 74.44 80 VAL A N 1
ATOM 656 C CA . VAL A 1 80 ? -14.059 -1.750 30.077 1.00 74.44 80 VAL A CA 1
ATOM 657 C C . VAL A 1 80 ? -12.600 -2.119 29.810 1.00 74.44 80 VAL A C 1
ATOM 659 O O . VAL A 1 80 ? -12.223 -2.283 28.650 1.00 74.44 80 VAL A O 1
ATOM 662 N N . GLU A 1 81 ? -11.796 -2.296 30.862 1.00 69.81 81 GLU A N 1
ATOM 663 C CA . GLU A 1 81 ? -10.375 -2.612 30.725 1.00 69.81 81 GLU A CA 1
ATOM 664 C C . GLU A 1 81 ? -10.163 -4.004 30.140 1.00 69.81 81 GLU A C 1
ATOM 666 O O . GLU A 1 81 ? -9.370 -4.177 29.210 1.00 69.81 81 GLU A O 1
ATOM 671 N N . HIS A 1 82 ? -10.932 -4.987 30.607 1.00 74.00 82 HIS A N 1
ATOM 672 C CA . HIS A 1 82 ? -10.850 -6.339 30.072 1.00 74.00 82 HIS A CA 1
ATOM 673 C C . HIS A 1 82 ? -11.367 -6.446 28.631 1.00 74.00 82 HIS A C 1
ATOM 675 O O . HIS A 1 82 ? -10.767 -7.156 27.823 1.00 74.00 82 HIS A O 1
ATOM 681 N N . ILE A 1 83 ? -12.455 -5.744 28.293 1.00 72.88 83 ILE A N 1
ATOM 682 C CA . ILE A 1 83 ? -13.088 -5.837 26.966 1.00 72.88 83 ILE A CA 1
ATOM 683 C C . ILE A 1 83 ? -12.307 -5.063 25.899 1.00 72.88 83 ILE A C 1
ATOM 685 O O . ILE A 1 83 ? -12.193 -5.530 24.766 1.00 72.88 83 ILE A O 1
ATOM 689 N N . LEU A 1 84 ? -11.762 -3.893 26.241 1.00 72.00 84 LEU A N 1
ATOM 690 C CA . LEU A 1 84 ? -10.932 -3.113 25.317 1.00 72.00 84 LEU A CA 1
ATOM 691 C C . LEU A 1 84 ? -9.472 -3.584 25.303 1.00 72.00 84 LEU A C 1
ATOM 693 O O . LEU A 1 84 ? -8.720 -3.204 24.407 1.00 72.00 84 LEU A O 1
ATOM 697 N N . GLY A 1 85 ? -9.070 -4.430 26.254 1.00 67.94 85 GLY A N 1
ATOM 698 C CA . GLY A 1 85 ? -7.709 -4.955 26.351 1.00 67.94 85 GLY A CA 1
ATOM 699 C C . GLY A 1 85 ? -6.680 -3.928 26.832 1.00 67.94 85 GLY A C 1
ATOM 700 O O . GLY A 1 85 ? -5.482 -4.154 26.668 1.00 67.94 85 GLY A O 1
ATOM 701 N N . THR A 1 86 ? -7.109 -2.810 27.422 1.00 61.22 86 THR A N 1
ATOM 702 C CA . THR A 1 86 ? -6.203 -1.856 28.079 1.00 61.22 86 THR A CA 1
ATOM 703 C C . THR A 1 86 ? -5.578 -2.525 29.304 1.00 61.22 86 THR A C 1
ATOM 705 O O . THR A 1 86 ? -6.299 -3.039 30.159 1.00 61.22 86 THR A O 1
ATOM 708 N N . GLY A 1 87 ? -4.242 -2.570 29.365 1.00 55.75 87 GLY A N 1
ATOM 709 C CA . GLY A 1 87 ? -3.486 -3.283 30.408 1.00 55.75 87 GLY A CA 1
ATOM 710 C C . GLY A 1 87 ? -2.805 -4.595 29.977 1.00 55.75 87 GLY A C 1
ATOM 711 O O . GLY A 1 87 ? -2.100 -5.198 30.790 1.00 55.75 87 GLY A O 1
ATOM 712 N N . ARG A 1 88 ? -2.954 -5.044 28.719 1.00 57.75 88 ARG A N 1
ATOM 713 C CA . ARG A 1 88 ? -2.137 -6.124 28.120 1.00 57.75 88 ARG A CA 1
ATOM 714 C C . ARG A 1 88 ? -1.296 -5.576 26.969 1.00 57.75 88 ARG A C 1
ATOM 716 O O . ARG A 1 88 ? -1.838 -5.101 25.979 1.00 57.75 88 ARG A O 1
ATOM 723 N N . GLU A 1 89 ? 0.025 -5.710 27.075 1.00 58.28 89 GLU A N 1
ATOM 724 C CA . GLU A 1 89 ? 0.998 -5.162 26.113 1.00 58.28 89 GLU A CA 1
ATOM 725 C C . GLU A 1 89 ? 0.777 -5.670 24.671 1.00 58.28 89 GLU A C 1
ATOM 727 O O . GLU A 1 89 ? 0.930 -4.914 23.715 1.00 58.28 89 GLU A O 1
ATOM 732 N N . GLU A 1 90 ? 0.333 -6.923 24.520 1.00 60.53 90 GLU A N 1
ATOM 733 C CA . GLU A 1 90 ? 0.002 -7.551 23.229 1.00 60.53 90 GLU A CA 1
ATOM 734 C C . GLU A 1 90 ? -1.311 -7.022 22.626 1.00 60.53 90 GLU A C 1
ATOM 736 O O . GLU A 1 90 ? -1.431 -6.853 21.421 1.00 60.53 90 GLU A O 1
ATOM 741 N N . SER A 1 91 ? -2.300 -6.699 23.459 1.00 60.72 91 SER A N 1
ATOM 742 C CA . SER A 1 91 ? -3.575 -6.138 22.999 1.00 60.72 91 SER A CA 1
ATOM 743 C C . SER A 1 91 ? -3.427 -4.653 22.652 1.00 60.72 91 SER A C 1
ATOM 745 O O . SER A 1 91 ? -4.016 -4.167 21.690 1.00 60.72 91 SER A O 1
ATOM 747 N N . GLU A 1 92 ? -2.590 -3.920 23.390 1.00 59.62 92 GLU A N 1
ATOM 748 C CA . GLU A 1 92 ? -2.287 -2.513 23.112 1.00 59.62 92 GLU A CA 1
ATOM 749 C C . GLU A 1 92 ? -1.436 -2.308 21.850 1.00 59.62 92 GLU A C 1
ATOM 751 O O . GLU A 1 92 ? -1.601 -1.292 21.166 1.00 59.62 92 GLU A O 1
ATOM 756 N N . SER A 1 93 ? -0.551 -3.249 21.499 1.00 62.59 93 SER A N 1
ATOM 757 C CA . SER A 1 93 ? 0.174 -3.196 20.221 1.00 62.59 93 SER A CA 1
ATOM 758 C C . SER A 1 93 ? -0.778 -3.381 19.036 1.00 62.59 93 SER A C 1
ATOM 760 O O . SER A 1 93 ? -0.706 -2.610 18.078 1.00 62.59 93 SER A O 1
ATOM 762 N N . GLU A 1 94 ? -1.755 -4.287 19.147 1.00 63.31 94 GLU A N 1
ATOM 763 C CA . GLU A 1 94 ? -2.815 -4.452 18.145 1.00 63.31 94 GLU A CA 1
ATOM 764 C C . GLU A 1 94 ? -3.677 -3.190 17.983 1.00 63.31 94 GLU A C 1
ATOM 766 O O . GLU A 1 94 ? -4.225 -2.957 16.903 1.00 63.31 94 GLU A O 1
ATOM 771 N N . TRP A 1 95 ? -3.812 -2.349 19.016 1.00 64.06 95 TRP A N 1
ATOM 772 C CA . TRP A 1 95 ? -4.445 -1.026 18.914 1.00 64.06 95 TRP A CA 1
ATOM 773 C C . TRP A 1 95 ? -3.578 0.037 18.241 1.00 64.06 95 TRP A C 1
ATOM 775 O O . TRP A 1 95 ? -4.148 0.924 17.617 1.00 64.06 95 TRP A O 1
ATOM 785 N N . LYS A 1 96 ? -2.246 -0.055 18.317 1.00 61.16 96 LYS A N 1
ATOM 786 C CA . LYS A 1 96 ? -1.322 0.892 17.661 1.00 61.16 96 LYS A CA 1
ATOM 787 C C . LYS A 1 96 ? -1.088 0.600 16.181 1.00 61.16 96 LYS A C 1
ATOM 789 O O . LYS A 1 96 ? -0.734 1.509 15.437 1.00 61.16 96 LYS A O 1
ATOM 794 N N . GLU A 1 97 ? -1.240 -0.654 15.767 1.00 60.25 97 GLU A N 1
ATOM 795 C CA . GLU A 1 97 ? -1.030 -1.081 14.377 1.00 60.25 97 GLU A CA 1
ATOM 796 C C . GLU A 1 97 ? -2.241 -0.829 13.453 1.00 60.25 97 GLU A C 1
ATOM 798 O O . GLU A 1 97 ? -2.163 -1.110 12.254 1.00 60.25 97 GLU A O 1
ATOM 803 N N . VAL A 1 98 ? -3.347 -0.288 13.986 1.00 54.22 98 VAL A N 1
ATOM 804 C CA . VAL A 1 98 ? -4.542 0.141 13.230 1.00 54.22 98 VAL A CA 1
ATOM 805 C C . VAL A 1 98 ? -4.742 1.640 13.421 1.00 54.22 98 VAL A C 1
ATOM 807 O O . VAL A 1 98 ? -4.764 2.069 14.588 1.00 54.22 98 VAL A O 1
#

Organism: NCBI:txid420778

Secondary structure (DSSP, 8-state):
---GGGS---PPPP-HHHHHTSPPPHHHHHHHHHHHHHHHHHHHHHHHHHHHHHHHHHHHHHHHHHHHHHHHHTT----HHHHHTTT-HHHHHHHH--

pLDDT: mean 79.69, std 9.55, range [54.22, 91.25]

Radius of gyration: 30.95 Å; chains: 1; bounding box: 64×38×76 Å

Sequence (98 aa):
MLPKHFRSRHKRPFTWKEWWAKPWNPASAWIALGLVVGSNAINTLVLRRDLADFTRKADAKIALLREVLEKVQRGEEVDVEHILGTGREESESEWKEV